Protein AF-A0A2A9KET1-F1 (afdb_monomer)

Secondary structure (DSSP, 8-state):
---GGGSSSSSS--S---S---------------------TTS-----S-HHHHHHHHHHHHHHHHHHHHHHHHHHHHHHHHHHHHHHHHHHHHHHHHHHHHHHHHHH--

Solvent-accessible surface area (backbone atoms only — not comparable to full-atom values): 7311 Å² total; per-residue (Å²): 145,83,77,83,80,74,80,75,82,88,80,85,87,86,88,80,93,79,86,84,86,79,85,86,88,79,89,82,80,87,90,72,100,64,86,76,77,73,81,58,91,90,56,76,80,74,74,59,87,47,68,68,56,44,50,51,50,52,54,50,50,53,51,50,51,50,52,50,54,52,51,51,53,54,51,50,55,52,48,53,54,50,51,54,52,50,54,54,49,50,54,49,50,52,52,47,52,53,48,54,51,50,54,54,52,56,68,71,73,111

Sequence (110 aa):
MKNISALIFAASALAAAGAAQAQTAADGSTNNGQVMMVPVPGTNPAVSSDPLVQKRQADSDANAEYKARKKSANTEMKVEKAEAKVDMKEQKAEAKAKRDKAMSNDAVSQ

Foldseek 3Di:
DDDPPPPPPPPDDDPDPPDDDDDDDDDDDDDDDDPPPDPDPPDPPPQDPDPVSNVVVVVVVVVVVVVVVVVVVVVVVVVVVVVVVVVVVVVVVVVVVVVVVVVVVVVVVD

Structure (mmCIF, N/CA/C/O backbone):
data_AF-A0A2A9KET1-F1
#
_entry.id   AF-A0A2A9KET1-F1
#
loop_
_atom_site.group_PDB
_atom_site.id
_atom_site.type_symbol
_atom_site.label_atom_id
_atom_site.label_alt_id
_atom_site.label_comp_id
_atom_site.label_asym_id
_atom_site.label_entity_id
_atom_site.label_seq_id
_atom_site.pdbx_PDB_ins_code
_atom_site.Cartn_x
_atom_site.Cartn_y
_atom_site.Cartn_z
_atom_site.occupancy
_atom_site.B_iso_or_equiv
_atom_site.auth_seq_id
_atom_site.auth_comp_id
_atom_site.auth_asym_id
_atom_site.auth_atom_id
_atom_site.pdbx_PDB_model_num
ATOM 1 N N . MET A 1 1 ? 17.178 -21.635 31.902 1.00 47.09 1 MET A N 1
ATOM 2 C CA . MET A 1 1 ? 17.826 -21.466 30.584 1.00 47.09 1 MET A CA 1
ATOM 3 C C . MET A 1 1 ? 17.118 -22.337 29.560 1.00 47.09 1 MET A C 1
ATOM 5 O O . MET A 1 1 ? 17.488 -23.477 29.333 1.00 47.09 1 MET A O 1
ATOM 9 N N . LYS A 1 2 ? 16.012 -21.820 29.042 1.00 51.84 2 LYS A N 1
ATOM 10 C CA . LYS A 1 2 ? 15.188 -22.369 27.963 1.00 51.84 2 LYS A CA 1
ATOM 11 C C . LYS A 1 2 ? 14.793 -21.074 27.253 1.00 51.84 2 LYS A C 1
ATOM 13 O O . LYS A 1 2 ? 14.290 -20.187 27.933 1.00 51.84 2 LYS A O 1
ATOM 18 N N . ASN A 1 3 ? 15.327 -20.738 26.083 1.00 54.62 3 ASN A N 1
ATOM 19 C CA . ASN A 1 3 ? 14.623 -20.885 24.808 1.00 54.62 3 ASN A CA 1
ATOM 20 C C . ASN A 1 3 ? 15.569 -20.404 23.677 1.00 54.62 3 ASN A C 1
ATOM 22 O O . ASN A 1 3 ? 15.295 -19.404 23.024 1.00 54.62 3 ASN A O 1
ATOM 26 N N . ILE A 1 4 ? 16.725 -21.050 23.473 1.00 57.94 4 ILE A N 1
ATOM 27 C CA . ILE A 1 4 ? 17.658 -20.690 22.374 1.00 57.94 4 ILE A CA 1
ATOM 28 C C . ILE A 1 4 ? 17.206 -21.311 21.031 1.00 57.94 4 ILE A C 1
ATOM 30 O O . ILE A 1 4 ? 17.670 -20.933 19.962 1.00 57.94 4 ILE A O 1
ATOM 34 N N . SER A 1 5 ? 16.219 -22.209 21.052 1.00 52.72 5 SER A N 1
ATOM 35 C CA . SER A 1 5 ? 15.746 -22.941 19.869 1.00 52.72 5 SER A CA 1
ATOM 36 C C . SER A 1 5 ? 14.759 -22.176 18.973 1.00 52.72 5 SER A C 1
ATOM 38 O O . SER A 1 5 ? 14.344 -22.717 17.954 1.00 52.72 5 SER A O 1
ATOM 40 N N . ALA A 1 6 ? 14.369 -20.943 19.312 1.00 48.59 6 ALA A N 1
ATOM 41 C CA . ALA A 1 6 ? 13.375 -20.190 18.534 1.00 48.59 6 ALA A CA 1
ATOM 42 C C . ALA A 1 6 ? 13.968 -19.366 17.370 1.00 48.59 6 ALA A C 1
ATOM 44 O O . ALA A 1 6 ? 13.213 -18.828 16.567 1.00 48.59 6 ALA A O 1
ATOM 45 N N . LEU A 1 7 ? 15.299 -19.272 17.244 1.00 50.25 7 LEU A N 1
ATOM 46 C CA . LEU A 1 7 ? 15.957 -18.379 16.272 1.00 50.25 7 LEU A CA 1
ATOM 47 C C . LEU A 1 7 ? 16.350 -19.053 14.937 1.00 50.25 7 LEU A C 1
ATOM 49 O O . LEU A 1 7 ? 16.956 -18.408 14.093 1.00 50.25 7 LEU A O 1
ATOM 53 N N . ILE A 1 8 ? 16.039 -20.338 14.715 1.00 55.91 8 ILE A N 1
ATOM 54 C CA . ILE A 1 8 ? 16.570 -21.093 13.553 1.00 55.91 8 ILE A CA 1
ATOM 55 C C . ILE A 1 8 ? 15.496 -21.465 12.506 1.00 55.91 8 ILE A C 1
ATOM 57 O O . ILE A 1 8 ? 15.833 -21.915 11.417 1.00 55.91 8 ILE A O 1
ATOM 61 N N . PHE A 1 9 ? 14.203 -21.207 12.740 1.00 48.50 9 PHE A N 1
ATOM 62 C CA . PHE A 1 9 ? 13.136 -21.677 11.830 1.00 48.50 9 PHE A CA 1
ATOM 63 C C . PHE A 1 9 ? 12.586 -20.635 10.827 1.00 48.50 9 PHE A C 1
ATOM 65 O O . PHE A 1 9 ? 11.616 -20.905 10.129 1.00 48.50 9 PHE A O 1
ATOM 72 N N . ALA A 1 10 ? 13.181 -19.445 10.707 1.00 49.94 10 ALA A N 1
ATOM 73 C CA . ALA A 1 10 ? 12.635 -18.358 9.876 1.00 49.94 10 ALA A CA 1
ATOM 74 C C . ALA A 1 10 ? 13.383 -18.125 8.543 1.00 49.94 10 ALA A C 1
ATOM 76 O O . ALA A 1 10 ? 13.401 -17.002 8.047 1.00 49.94 10 ALA A O 1
ATOM 77 N N . ALA A 1 11 ? 14.026 -19.148 7.964 1.00 53.50 11 ALA A N 1
ATOM 78 C CA . ALA A 1 11 ? 14.942 -18.964 6.825 1.00 5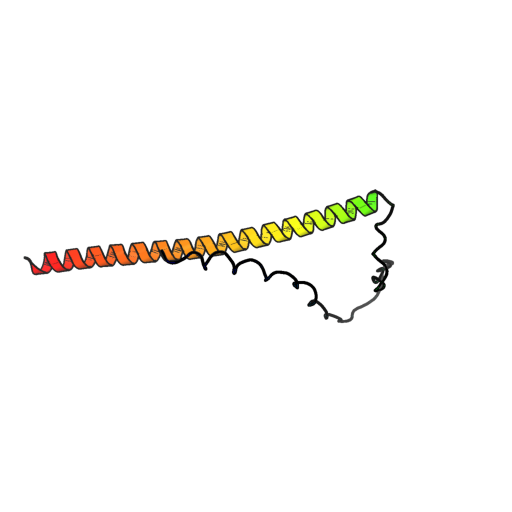3.50 11 ALA A CA 1
ATOM 79 C C . ALA A 1 11 ? 14.625 -19.769 5.547 1.00 53.50 11 ALA A C 1
ATOM 81 O O . ALA A 1 11 ? 15.476 -19.849 4.666 1.00 53.50 11 ALA A O 1
ATOM 82 N N . SER A 1 12 ? 13.436 -20.358 5.383 1.00 55.06 12 SER A N 1
ATOM 83 C CA . SER A 1 12 ? 13.192 -21.220 4.210 1.00 55.06 12 SER A CA 1
ATOM 84 C C . SER A 1 12 ? 11.745 -21.244 3.709 1.00 55.06 12 SER A C 1
ATOM 86 O O . SER A 1 12 ? 11.128 -22.305 3.684 1.00 55.06 12 SER A O 1
ATOM 88 N N . ALA A 1 13 ? 11.191 -20.100 3.292 1.00 52.38 13 ALA A N 1
ATOM 89 C CA . ALA A 1 13 ? 9.926 -20.086 2.542 1.00 52.38 13 ALA A CA 1
ATOM 90 C C . ALA A 1 13 ? 9.675 -18.777 1.764 1.00 52.38 13 ALA A C 1
ATOM 92 O O . ALA A 1 13 ? 8.751 -18.045 2.100 1.00 52.38 13 ALA A O 1
ATOM 93 N N . LEU A 1 14 ? 10.450 -18.467 0.713 1.00 48.06 14 LEU A N 1
ATOM 94 C CA . LEU A 1 14 ? 9.938 -17.577 -0.353 1.00 48.06 14 LEU A CA 1
ATOM 95 C C . LEU A 1 14 ? 10.627 -17.741 -1.719 1.00 48.06 14 LEU A C 1
ATOM 97 O O . LEU A 1 14 ? 10.827 -16.777 -2.451 1.00 48.06 14 LEU A O 1
ATOM 101 N N . ALA A 1 15 ? 10.974 -18.972 -2.091 1.00 49.28 15 ALA A N 1
ATOM 102 C CA . ALA A 1 15 ? 11.438 -19.293 -3.438 1.00 49.28 15 ALA A CA 1
ATOM 103 C C . ALA A 1 15 ? 10.410 -20.205 -4.119 1.00 49.28 15 ALA A C 1
ATOM 105 O O . ALA A 1 15 ? 10.525 -21.418 -4.008 1.00 49.28 15 ALA A O 1
ATOM 106 N N . ALA A 1 16 ? 9.376 -19.606 -4.729 1.00 48.44 16 ALA A N 1
ATOM 107 C CA . ALA A 1 16 ? 8.560 -20.144 -5.840 1.00 48.44 16 ALA A CA 1
ATOM 108 C C . ALA A 1 16 ? 7.217 -19.390 -5.975 1.00 48.44 16 ALA A C 1
ATOM 110 O O . ALA A 1 16 ? 6.147 -19.988 -5.981 1.00 48.44 16 ALA A O 1
ATOM 111 N N . ALA A 1 17 ? 7.244 -18.062 -6.102 1.00 44.25 17 ALA A N 1
ATOM 112 C CA . ALA A 1 17 ? 6.097 -17.305 -6.614 1.00 44.25 17 ALA A CA 1
ATOM 113 C C . ALA A 1 17 ? 6.359 -16.972 -8.088 1.00 44.25 17 ALA A C 1
ATOM 115 O O . ALA A 1 17 ? 6.611 -15.830 -8.453 1.00 44.25 17 ALA A O 1
ATOM 116 N N . GLY A 1 18 ? 6.407 -18.002 -8.931 1.00 50.16 18 GLY A N 1
ATOM 117 C CA . GLY A 1 18 ? 6.788 -17.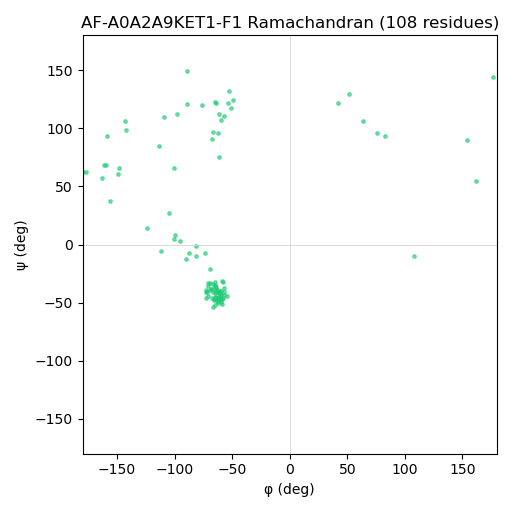843 -10.330 1.00 50.16 18 GLY A CA 1
ATOM 118 C C . GLY A 1 18 ? 6.386 -19.031 -11.185 1.00 50.16 18 GLY A C 1
ATOM 119 O O . GLY A 1 18 ? 7.261 -19.653 -11.761 1.00 50.16 18 GLY A O 1
ATOM 120 N N . ALA A 1 19 ? 5.095 -19.375 -11.223 1.00 48.69 19 ALA A N 1
ATOM 121 C CA . ALA A 1 19 ? 4.499 -20.220 -12.270 1.00 48.69 19 ALA A CA 1
ATOM 122 C C . ALA A 1 19 ? 2.978 -20.370 -12.072 1.00 48.69 19 ALA A C 1
ATOM 124 O O . ALA A 1 19 ? 2.492 -21.467 -11.827 1.00 48.69 19 ALA A O 1
ATOM 125 N N . ALA A 1 20 ? 2.199 -19.287 -12.139 1.00 48.31 20 ALA A N 1
ATOM 126 C CA . ALA A 1 20 ? 0.739 -19.412 -12.228 1.00 48.31 20 ALA A CA 1
ATOM 127 C C . ALA A 1 20 ? 0.088 -18.141 -12.787 1.00 48.31 20 ALA A C 1
ATOM 129 O O . ALA A 1 20 ? -0.625 -17.440 -12.079 1.00 48.31 20 ALA A O 1
ATOM 130 N N . GLN A 1 21 ? 0.316 -17.839 -14.066 1.00 41.22 21 GLN A N 1
ATOM 131 C CA . GLN A 1 21 ? -0.685 -17.092 -14.831 1.00 41.22 21 GLN A CA 1
ATOM 132 C C . GLN A 1 21 ? -0.647 -17.516 -16.300 1.00 41.22 21 GLN A C 1
ATOM 134 O O . GLN A 1 21 ? -0.258 -16.771 -17.193 1.00 41.22 21 GLN A O 1
ATOM 139 N N . ALA A 1 22 ? -1.022 -18.774 -16.526 1.00 44.47 22 ALA A N 1
ATOM 140 C CA . ALA A 1 22 ? -1.531 -19.219 -17.811 1.00 44.47 22 ALA A CA 1
ATOM 141 C C . ALA A 1 22 ? -3.056 -19.023 -17.827 1.00 44.47 22 ALA A C 1
ATOM 143 O O . ALA A 1 22 ? -3.711 -19.166 -16.799 1.00 44.47 22 ALA A O 1
ATOM 144 N N . GLN A 1 23 ? -3.577 -18.761 -19.026 1.00 46.75 23 GLN A N 1
ATOM 145 C CA . GLN A 1 23 ? -4.991 -18.720 -19.419 1.00 46.75 23 GLN A CA 1
ATOM 146 C C . GLN A 1 23 ? -5.757 -17.424 -19.127 1.00 46.75 23 GLN A C 1
ATOM 148 O O . GLN A 1 23 ? -6.448 -17.273 -18.130 1.00 46.75 23 GLN A O 1
ATOM 153 N N . THR A 1 24 ? -5.772 -16.551 -20.132 1.00 35.28 24 THR A N 1
ATOM 154 C CA . THR A 1 24 ? -7.032 -16.210 -20.814 1.00 35.28 24 THR A CA 1
ATOM 155 C C . THR A 1 24 ? -6.737 -16.050 -22.305 1.00 35.28 24 THR A C 1
ATOM 157 O O . THR A 1 24 ? -6.223 -15.033 -22.755 1.00 35.28 24 THR A O 1
ATOM 160 N N . ALA A 1 25 ? -7.013 -17.106 -23.070 1.00 43.91 25 ALA A N 1
ATOM 161 C CA . ALA A 1 25 ? -7.285 -16.988 -24.494 1.00 43.91 25 ALA A CA 1
ATOM 162 C C . ALA A 1 25 ? -8.794 -16.770 -24.633 1.00 43.91 25 ALA A C 1
ATOM 164 O O . ALA A 1 25 ? -9.568 -17.606 -24.171 1.00 43.91 25 ALA A O 1
ATOM 165 N N . ALA A 1 26 ? -9.192 -15.653 -25.233 1.00 34.28 26 ALA A N 1
ATOM 166 C CA . ALA A 1 26 ? -10.517 -15.457 -25.808 1.00 34.28 26 ALA A CA 1
ATOM 167 C C . ALA A 1 26 ? -10.429 -14.323 -26.841 1.00 34.28 26 ALA A C 1
ATOM 169 O O . ALA A 1 26 ? -10.430 -13.147 -26.497 1.00 34.28 26 ALA A O 1
ATOM 170 N N . ASP A 1 27 ? -10.204 -14.752 -28.080 1.00 37.56 27 ASP A N 1
ATOM 171 C CA . ASP A 1 27 ? -10.949 -14.383 -29.287 1.00 37.56 27 ASP A CA 1
ATOM 172 C C . ASP A 1 27 ? -11.364 -12.914 -29.497 1.00 37.56 27 ASP A C 1
ATOM 174 O O . ASP A 1 27 ? -12.147 -12.347 -28.736 1.00 37.56 27 ASP A O 1
ATOM 178 N N . GLY A 1 28 ? -10.919 -12.328 -30.615 1.00 35.19 28 GLY A N 1
ATOM 179 C CA . GLY A 1 28 ? -11.496 -11.078 -31.105 1.00 35.19 28 GLY A CA 1
ATOM 180 C C . GLY A 1 28 ? -10.580 -10.202 -31.955 1.00 35.19 28 GLY A C 1
ATOM 181 O O . GLY A 1 28 ? -9.971 -9.270 -31.453 1.00 35.19 28 GLY A O 1
ATOM 182 N N . SER A 1 29 ? -10.623 -10.434 -33.267 1.00 32.38 29 SER A N 1
ATOM 183 C CA . SER A 1 29 ? -10.655 -9.385 -34.298 1.00 32.38 29 SER A CA 1
ATOM 184 C C . SER A 1 29 ? -9.462 -8.414 -34.450 1.00 32.38 29 SER A C 1
ATOM 186 O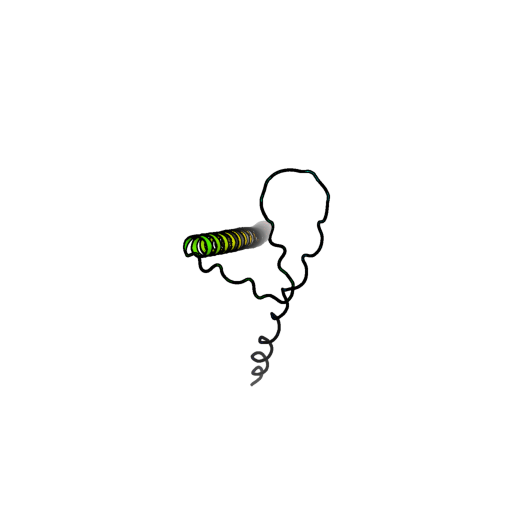 O . SER A 1 29 ? -9.348 -7.412 -33.760 1.00 32.38 29 SER A O 1
ATOM 188 N N . THR A 1 30 ? -8.708 -8.653 -35.528 1.00 38.78 30 THR A N 1
ATOM 189 C CA . THR A 1 30 ? -8.374 -7.706 -36.620 1.00 38.78 30 THR A CA 1
ATOM 190 C C . THR A 1 30 ? -7.790 -6.310 -36.307 1.00 38.78 30 THR A C 1
ATOM 192 O O . THR A 1 30 ? -8.420 -5.472 -35.676 1.00 38.78 30 THR A O 1
ATOM 195 N N . ASN A 1 31 ? -6.677 -6.013 -36.998 1.00 43.59 31 ASN A N 1
ATOM 196 C CA . ASN A 1 31 ? -6.105 -4.691 -37.321 1.00 43.59 31 ASN A CA 1
ATOM 197 C C . ASN A 1 31 ? -5.367 -3.907 -36.223 1.00 43.59 31 ASN A C 1
ATOM 199 O O . ASN A 1 31 ? -5.931 -3.067 -35.532 1.00 43.59 31 ASN A O 1
ATOM 203 N N . ASN A 1 32 ? -4.042 -4.047 -36.205 1.00 37.97 32 ASN A N 1
ATOM 204 C CA . ASN A 1 32 ? -3.094 -2.984 -36.580 1.00 37.97 32 ASN A CA 1
ATOM 205 C C . ASN A 1 32 ? -1.674 -3.507 -36.355 1.00 37.97 32 ASN A C 1
ATOM 207 O O . ASN A 1 32 ? -1.447 -4.269 -35.422 1.00 37.97 32 ASN A O 1
ATOM 211 N N . GLY A 1 33 ? -0.733 -3.118 -37.218 1.00 45.62 33 GLY A N 1
ATOM 212 C CA . GLY A 1 33 ? 0.637 -3.635 -37.270 1.00 45.62 33 GLY A CA 1
ATOM 213 C C . GLY A 1 33 ? 1.468 -3.396 -36.007 1.00 45.62 33 GLY A C 1
ATOM 214 O O . GLY A 1 33 ? 2.375 -2.571 -35.995 1.00 45.62 33 GLY A O 1
ATOM 215 N N . GLN A 1 34 ? 1.201 -4.165 -34.960 1.00 37.94 34 GLN A N 1
ATOM 216 C CA . GLN A 1 34 ? 2.102 -4.393 -33.848 1.00 37.94 34 GLN A CA 1
ATOM 217 C C . GLN A 1 34 ? 2.580 -5.826 -33.976 1.00 37.94 34 GLN A C 1
ATOM 219 O O . GLN A 1 34 ? 1.815 -6.773 -33.796 1.00 37.94 34 GLN A O 1
ATOM 224 N N . VAL A 1 35 ? 3.854 -5.986 -34.322 1.00 42.34 35 VAL A N 1
ATOM 225 C CA . VAL A 1 35 ? 4.518 -7.276 -34.188 1.00 42.34 35 VAL A CA 1
ATOM 226 C C . VAL A 1 35 ? 4.611 -7.547 -32.687 1.00 42.34 35 VAL A C 1
ATOM 228 O O . VAL A 1 35 ? 5.538 -7.101 -32.016 1.00 42.34 35 VAL A O 1
ATOM 231 N N . MET A 1 36 ? 3.591 -8.210 -32.143 1.00 40.66 36 MET A N 1
ATOM 232 C CA . MET A 1 36 ? 3.657 -8.862 -30.841 1.00 40.66 36 MET A CA 1
ATOM 233 C C . MET A 1 36 ? 4.737 -9.933 -30.960 1.00 40.66 36 MET A C 1
ATOM 235 O O . MET A 1 36 ? 4.496 -11.023 -31.476 1.00 40.66 36 MET A O 1
ATOM 239 N N . MET A 1 37 ? 5.954 -9.589 -30.542 1.00 48.19 37 MET A N 1
ATOM 240 C CA . MET A 1 37 ? 7.029 -10.556 -30.386 1.00 48.19 37 MET A CA 1
ATOM 241 C C . MET A 1 37 ? 6.631 -11.485 -29.241 1.00 48.19 37 MET A C 1
ATOM 243 O O . MET A 1 37 ? 6.785 -11.155 -28.067 1.00 48.19 37 MET A O 1
ATOM 247 N N . VAL A 1 38 ? 6.061 -12.634 -29.601 1.00 47.66 38 VAL A N 1
ATOM 248 C CA . VAL A 1 38 ? 5.924 -13.790 -28.715 1.00 47.66 38 VAL A CA 1
ATOM 249 C C . VAL A 1 38 ? 7.3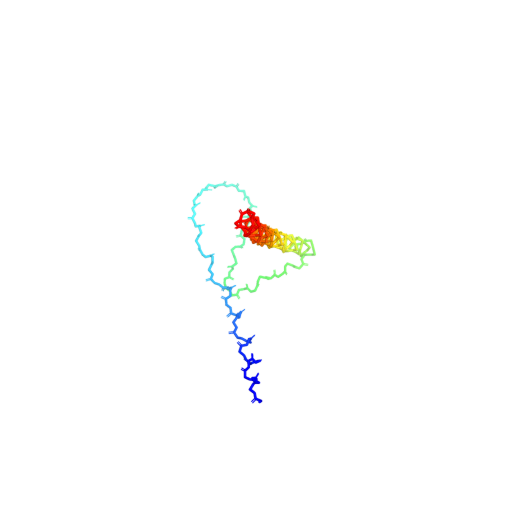23 -14.108 -28.177 1.00 47.66 38 VAL A C 1
ATOM 251 O O . VAL A 1 38 ? 8.226 -14.339 -28.985 1.00 47.66 38 VAL A O 1
ATOM 254 N N . PRO A 1 39 ? 7.548 -14.117 -26.850 1.00 52.47 39 PRO A N 1
ATOM 255 C CA . PRO A 1 39 ? 8.818 -14.559 -26.300 1.00 52.47 39 PRO A CA 1
ATOM 256 C C . PRO A 1 39 ? 9.026 -16.022 -26.695 1.00 52.47 39 PRO A C 1
ATOM 258 O O . PRO A 1 39 ? 8.283 -16.902 -26.260 1.00 52.47 39 PRO A O 1
ATOM 261 N N . VAL A 1 40 ? 10.012 -16.284 -27.552 1.00 46.38 40 VAL A N 1
ATOM 262 C CA . VAL A 1 40 ? 10.460 -17.646 -27.842 1.00 46.38 40 VAL A CA 1
ATOM 263 C C . VAL A 1 40 ? 11.049 -18.215 -26.543 1.00 46.38 40 VAL A C 1
ATOM 265 O O . VAL A 1 40 ? 11.971 -17.616 -25.978 1.00 46.38 40 VAL A O 1
ATOM 268 N N . PRO A 1 41 ? 10.535 -19.345 -26.025 1.00 43.44 41 PRO A N 1
ATOM 269 C CA . PRO A 1 41 ? 11.105 -19.958 -24.837 1.00 43.44 41 PRO A CA 1
ATOM 270 C C . PRO A 1 41 ? 12.535 -20.410 -25.150 1.00 43.44 41 PRO A C 1
ATOM 272 O O . PRO A 1 41 ? 12.757 -21.183 -26.078 1.00 43.44 41 PRO A O 1
ATOM 275 N N . GLY A 1 42 ? 13.506 -19.905 -24.387 1.00 54.62 42 GLY A N 1
ATOM 276 C CA . GLY A 1 42 ? 14.931 -20.227 -24.546 1.00 54.62 42 GLY A CA 1
ATOM 277 C C . GLY A 1 42 ? 15.788 -19.107 -25.138 1.00 54.62 42 GLY A C 1
ATOM 278 O O . GLY A 1 42 ? 17.011 -19.181 -25.057 1.00 54.62 42 GLY A O 1
ATOM 279 N N . THR A 1 43 ? 15.188 -18.032 -25.652 1.00 50.78 43 THR A N 1
ATOM 280 C CA . THR A 1 43 ? 15.922 -16.798 -25.951 1.00 50.78 43 THR A CA 1
ATOM 281 C C . THR A 1 43 ? 15.719 -15.831 -24.797 1.00 50.78 43 THR A C 1
ATOM 283 O O . THR A 1 43 ? 14.602 -15.362 -24.578 1.00 50.78 43 THR A O 1
ATOM 286 N N . ASN A 1 44 ? 16.783 -15.539 -24.046 1.00 55.47 44 ASN A N 1
ATOM 287 C CA . ASN A 1 44 ? 16.794 -14.401 -23.129 1.00 55.47 44 ASN A CA 1
ATOM 288 C C . ASN A 1 44 ? 16.303 -13.185 -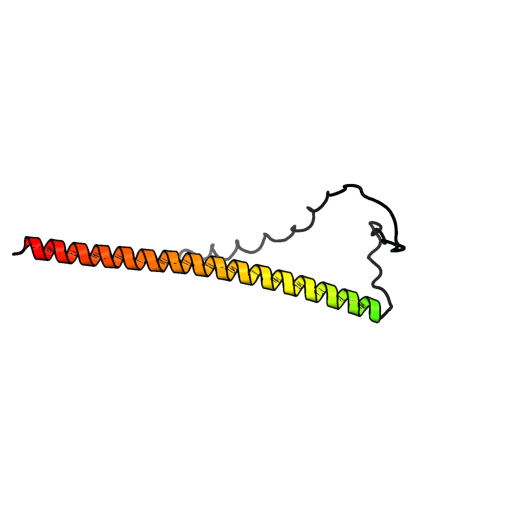23.938 1.00 55.47 44 ASN A C 1
ATOM 290 O O . ASN A 1 44 ? 16.867 -12.976 -25.018 1.00 55.47 44 ASN A O 1
ATOM 294 N N . PRO A 1 45 ? 15.243 -12.453 -23.530 1.00 58.75 45 PRO A N 1
ATOM 295 C CA . PRO A 1 45 ? 14.747 -11.340 -24.325 1.00 58.75 45 PRO A CA 1
ATOM 296 C C . PRO A 1 45 ? 15.922 -10.392 -24.510 1.00 58.75 45 PRO A C 1
ATOM 298 O O . PRO A 1 45 ? 16.441 -9.849 -23.535 1.00 58.75 45 PRO A O 1
ATOM 301 N N . ALA A 1 46 ? 16.420 -10.298 -25.743 1.00 63.84 46 ALA A N 1
ATOM 302 C CA . ALA A 1 46 ? 17.555 -9.453 -26.044 1.00 63.84 46 ALA A CA 1
ATOM 303 C C . ALA A 1 46 ? 17.129 -8.040 -25.659 1.00 63.84 46 ALA A C 1
ATOM 305 O O . ALA A 1 46 ? 16.249 -7.459 -26.296 1.00 63.84 46 ALA A O 1
ATOM 306 N N . VAL A 1 47 ? 17.682 -7.531 -24.556 1.00 65.94 47 VAL A N 1
ATOM 307 C CA . VAL A 1 47 ? 17.498 -6.143 -24.150 1.00 65.94 47 VAL A CA 1
ATOM 308 C C . VAL A 1 47 ? 17.836 -5.300 -25.368 1.00 65.94 47 VAL A C 1
ATOM 310 O O . VAL A 1 47 ? 18.940 -5.400 -25.904 1.00 65.94 47 VAL A O 1
ATOM 313 N N . SER A 1 48 ? 16.843 -4.560 -25.868 1.00 75.94 48 SER A N 1
ATOM 314 C CA . SER A 1 48 ? 17.026 -3.751 -27.069 1.00 75.94 48 SER A CA 1
ATOM 315 C C . SER A 1 48 ? 18.254 -2.870 -26.874 1.00 75.94 48 SER A C 1
ATOM 317 O O . SER A 1 48 ? 18.401 -2.246 -25.826 1.00 75.94 48 SER A O 1
ATOM 319 N N . SER A 1 49 ? 19.151 -2.828 -27.855 1.00 83.12 49 SER A N 1
ATOM 320 C CA . SER A 1 49 ? 20.326 -1.954 -27.818 1.00 83.12 49 SER A CA 1
ATOM 321 C C . SER A 1 49 ? 19.969 -0.482 -28.051 1.00 83.12 49 SER A C 1
ATOM 323 O O . SER A 1 49 ? 20.834 0.379 -27.921 1.00 83.12 49 SER A O 1
ATOM 325 N N . ASP A 1 50 ? 18.712 -0.187 -28.405 1.00 89.75 50 ASP A N 1
ATOM 326 C CA . ASP A 1 50 ? 18.217 1.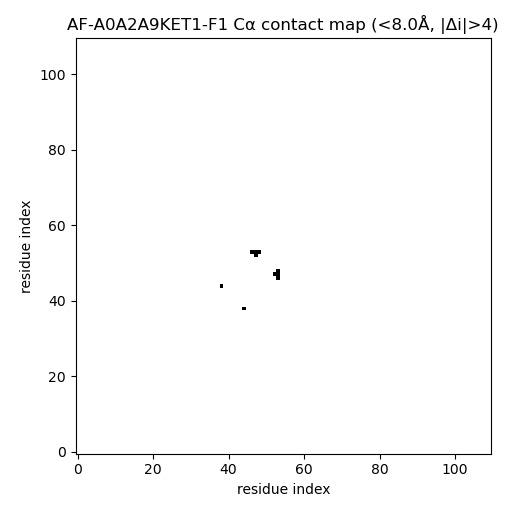179 -28.554 1.00 89.75 50 ASP A CA 1
ATOM 327 C C . ASP A 1 50 ? 17.970 1.819 -27.170 1.00 89.75 50 ASP A C 1
ATOM 329 O O . ASP A 1 50 ? 17.121 1.327 -26.410 1.00 89.75 50 ASP A O 1
ATOM 333 N N . PRO A 1 51 ? 18.641 2.941 -26.840 1.00 92.69 51 PRO A N 1
ATOM 334 C CA . PRO A 1 51 ? 18.464 3.626 -25.562 1.00 92.69 51 PRO A CA 1
ATOM 335 C C . PRO A 1 51 ? 17.018 4.082 -25.301 1.00 92.69 51 PRO A C 1
ATOM 337 O O . PRO A 1 51 ? 16.583 4.100 -24.148 1.00 92.69 51 PRO A O 1
ATOM 340 N N . LEU A 1 52 ? 16.237 4.426 -26.334 1.00 94.56 52 LEU A N 1
ATOM 341 C CA . LEU A 1 52 ? 14.841 4.842 -26.152 1.00 94.56 52 LEU A CA 1
ATOM 342 C C . LEU A 1 52 ? 13.940 3.672 -25.755 1.00 94.56 52 LEU A C 1
ATOM 344 O O . LEU A 1 52 ? 13.012 3.844 -24.959 1.00 94.56 52 LEU A O 1
ATOM 348 N N . VAL A 1 53 ? 14.215 2.479 -26.283 1.00 93.31 53 VAL A N 1
ATOM 349 C CA . VAL A 1 53 ? 13.470 1.263 -25.939 1.00 93.31 53 VAL A CA 1
ATOM 350 C C . VAL A 1 53 ? 13.829 0.806 -24.526 1.00 93.31 53 VAL A C 1
ATOM 352 O O . VAL A 1 53 ? 12.926 0.485 -23.754 1.00 93.31 53 VAL A O 1
ATOM 355 N N . GLN A 1 54 ? 15.108 0.877 -24.142 1.00 92.75 54 GLN A N 1
ATOM 356 C CA . GLN A 1 54 ? 15.545 0.616 -22.765 1.00 92.75 54 GLN A CA 1
ATOM 357 C C . GLN A 1 54 ? 14.874 1.566 -21.769 1.00 92.75 54 GLN A C 1
ATOM 359 O O . GLN A 1 54 ? 14.319 1.113 -20.768 1.00 92.75 54 GLN A O 1
ATOM 364 N N . LYS A 1 55 ? 14.855 2.874 -22.067 1.00 94.62 55 LYS A N 1
ATOM 365 C CA . LYS A 1 55 ? 14.191 3.869 -21.216 1.00 94.62 55 LYS A CA 1
ATOM 366 C C . LYS A 1 55 ? 12.699 3.581 -21.073 1.00 94.62 55 LYS A C 1
ATOM 368 O O . LYS A 1 55 ? 12.174 3.646 -19.969 1.00 94.62 55 LYS A O 1
ATOM 373 N N . ARG A 1 56 ? 12.007 3.238 -22.164 1.00 95.75 56 ARG A N 1
ATOM 374 C CA . ARG A 1 56 ? 10.572 2.918 -22.116 1.00 95.75 56 ARG A CA 1
ATOM 375 C C . ARG A 1 56 ? 10.288 1.689 -21.255 1.00 95.75 56 ARG A C 1
ATOM 377 O O . ARG A 1 56 ? 9.313 1.701 -20.508 1.00 95.75 56 ARG A O 1
ATOM 384 N N . GLN A 1 57 ? 11.122 0.656 -21.359 1.00 92.94 57 GLN A N 1
ATOM 385 C CA . GLN A 1 57 ? 10.978 -0.540 -20.536 1.00 92.94 57 GLN A CA 1
ATOM 386 C C . GLN A 1 57 ? 11.218 -0.214 -19.058 1.00 92.94 57 GLN A C 1
ATOM 388 O O . GLN A 1 57 ? 10.360 -0.507 -18.233 1.00 92.94 57 GLN A O 1
ATOM 393 N N . ALA A 1 58 ? 12.299 0.505 -18.741 1.00 93.69 58 ALA A N 1
ATOM 394 C CA . ALA A 1 58 ? 12.596 0.940 -17.377 1.00 93.69 58 ALA A CA 1
ATOM 395 C C . ALA A 1 58 ? 11.483 1.826 -16.784 1.00 93.69 58 ALA A C 1
ATOM 397 O O . ALA A 1 58 ? 11.070 1.621 -15.645 1.00 93.69 58 ALA A O 1
ATOM 398 N N . ASP A 1 59 ? 10.948 2.772 -17.563 1.00 95.06 59 ASP A N 1
ATOM 399 C CA . ASP A 1 59 ? 9.826 3.622 -17.149 1.00 95.06 59 ASP A CA 1
ATOM 400 C C . ASP A 1 59 ? 8.549 2.790 -16.918 1.00 95.06 59 ASP A C 1
ATOM 402 O O . ASP A 1 59 ? 7.775 3.065 -15.998 1.00 95.06 59 ASP A O 1
ATOM 406 N N . SER A 1 60 ? 8.303 1.769 -17.746 1.00 94.69 60 SER A N 1
ATOM 407 C CA . SER A 1 60 ? 7.169 0.853 -17.586 1.00 94.69 60 SER A CA 1
ATOM 408 C C . SER A 1 60 ? 7.298 0.021 -16.309 1.00 94.69 60 SER A C 1
ATOM 410 O O . SER A 1 60 ? 6.349 -0.044 -15.524 1.00 94.69 60 SER A O 1
ATOM 412 N N . ASP A 1 61 ? 8.474 -0.555 -16.072 1.00 94.06 61 ASP A N 1
ATOM 413 C CA . ASP A 1 61 ? 8.756 -1.392 -14.907 1.00 94.06 61 ASP A CA 1
ATOM 414 C C . ASP A 1 61 ? 8.676 -0.566 -13.616 1.00 94.06 61 ASP A C 1
ATOM 416 O O . ASP A 1 61 ? 7.960 -0.936 -12.684 1.00 94.06 61 ASP A O 1
ATOM 420 N N . ALA A 1 62 ? 9.269 0.633 -13.600 1.00 96.31 62 ALA A N 1
ATOM 421 C CA . ALA A 1 62 ? 9.173 1.559 -12.473 1.00 96.31 62 ALA A CA 1
ATOM 422 C C . ALA A 1 62 ? 7.719 1.965 -12.172 1.00 96.31 62 ALA A C 1
ATOM 424 O O . ALA A 1 62 ? 7.307 2.036 -11.010 1.00 96.31 62 ALA A O 1
ATOM 425 N N . ASN A 1 63 ? 6.903 2.200 -13.205 1.00 95.31 63 ASN A N 1
ATOM 426 C CA . ASN A 1 63 ? 5.483 2.504 -13.029 1.00 95.31 63 ASN A CA 1
ATOM 427 C C . ASN A 1 63 ? 4.686 1.304 -12.501 1.00 95.31 63 ASN A C 1
ATOM 429 O O . ASN A 1 63 ? 3.776 1.485 -11.683 1.00 95.31 63 ASN A O 1
ATOM 433 N N . ALA A 1 64 ? 4.996 0.092 -12.961 1.00 97.12 64 ALA A N 1
ATOM 434 C CA . ALA A 1 64 ? 4.375 -1.132 -12.470 1.00 97.12 64 ALA A CA 1
ATOM 435 C C . ALA A 1 64 ? 4.718 -1.362 -10.991 1.00 97.12 64 ALA A C 1
ATOM 437 O O . ALA A 1 64 ? 3.812 -1.565 -10.177 1.00 97.12 64 ALA A O 1
ATOM 438 N N . GLU A 1 65 ? 5.992 -1.219 -10.621 1.00 94.88 65 GLU A N 1
ATOM 439 C CA . GLU A 1 65 ? 6.447 -1.287 -9.234 1.00 94.88 65 GLU A CA 1
ATOM 440 C C . GLU A 1 65 ? 5.783 -0.225 -8.358 1.00 94.88 65 GLU A C 1
ATOM 442 O O . GLU A 1 65 ? 5.269 -0.541 -7.284 1.00 94.88 65 GLU A O 1
ATOM 447 N N . TYR A 1 66 ? 5.732 1.029 -8.816 1.00 96.75 66 TYR A N 1
ATOM 448 C CA . TYR A 1 66 ? 5.073 2.105 -8.081 1.00 96.75 66 TYR A CA 1
ATOM 449 C C . TYR A 1 66 ? 3.599 1.781 -7.819 1.00 96.75 66 TYR A C 1
ATOM 451 O O . TYR A 1 66 ? 3.117 1.922 -6.693 1.00 96.75 66 TYR A O 1
ATOM 459 N N . LYS A 1 67 ? 2.869 1.308 -8.837 1.00 97.12 67 LYS A N 1
ATOM 460 C CA . LYS A 1 67 ? 1.459 0.921 -8.689 1.00 97.12 67 LYS A CA 1
ATOM 461 C C . LYS A 1 67 ? 1.290 -0.263 -7.739 1.00 97.12 67 LYS A C 1
ATOM 463 O O . LYS A 1 67 ? 0.353 -0.245 -6.941 1.00 97.12 67 LYS A O 1
ATOM 468 N N . ALA A 1 68 ? 2.181 -1.251 -7.791 1.00 96.88 68 ALA A N 1
ATOM 469 C CA . ALA A 1 68 ? 2.165 -2.392 -6.882 1.00 96.88 68 ALA A CA 1
ATOM 470 C C . ALA A 1 68 ? 2.379 -1.949 -5.426 1.00 96.88 68 ALA A C 1
ATOM 472 O O . ALA A 1 68 ? 1.535 -2.241 -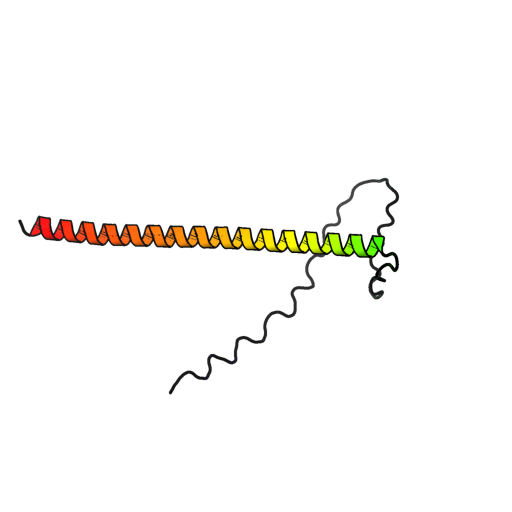4.579 1.00 96.88 68 ALA A O 1
ATOM 473 N N . ARG A 1 69 ? 3.419 -1.147 -5.159 1.00 95.00 69 ARG A N 1
ATOM 474 C CA . ARG A 1 69 ? 3.712 -0.587 -3.824 1.00 95.00 69 ARG A CA 1
ATOM 475 C C . ARG A 1 69 ? 2.583 0.308 -3.317 1.00 95.00 69 ARG A C 1
ATOM 477 O O . ARG A 1 69 ? 2.179 0.230 -2.163 1.00 95.00 69 ARG A O 1
ATOM 484 N N . LYS A 1 70 ? 2.012 1.145 -4.187 1.00 97.81 70 LYS A N 1
ATOM 485 C CA . LYS A 1 70 ? 0.861 1.988 -3.837 1.00 97.81 70 LYS A CA 1
ATOM 486 C C . LYS A 1 70 ? -0.364 1.147 -3.482 1.00 97.81 70 LYS A C 1
ATOM 488 O O . LYS A 1 70 ? -1.120 1.510 -2.582 1.00 97.81 70 LYS A O 1
ATOM 493 N N . LYS A 1 71 ? -0.597 0.043 -4.198 1.00 97.44 71 LYS A N 1
ATOM 494 C CA . LYS A 1 71 ? -1.707 -0.868 -3.910 1.00 97.44 71 LYS A CA 1
ATOM 495 C C . LYS A 1 71 ? -1.492 -1.581 -2.574 1.00 97.44 71 LYS A C 1
ATOM 497 O O . LYS A 1 71 ? -2.433 -1.579 -1.787 1.00 97.44 71 LYS A O 1
ATOM 502 N N . SER A 1 72 ? -0.293 -2.110 -2.309 1.00 94.19 72 SER A N 1
ATOM 503 C CA . SER A 1 72 ? 0.022 -2.790 -1.044 1.00 94.19 72 SER A CA 1
ATOM 504 C C . SER A 1 72 ? -0.089 -1.845 0.155 1.00 94.19 72 SER A C 1
ATOM 506 O O . SER A 1 72 ? -0.823 -2.137 1.095 1.00 94.19 72 SER A O 1
ATOM 508 N N . ALA A 1 73 ? 0.491 -0.645 0.068 1.00 95.94 73 ALA A N 1
ATOM 509 C CA . ALA A 1 73 ? 0.402 0.354 1.133 1.00 95.94 73 ALA A CA 1
ATOM 510 C C . ALA A 1 73 ? -1.051 0.774 1.417 1.00 95.94 73 ALA A C 1
ATOM 512 O O . ALA A 1 73 ? -1.46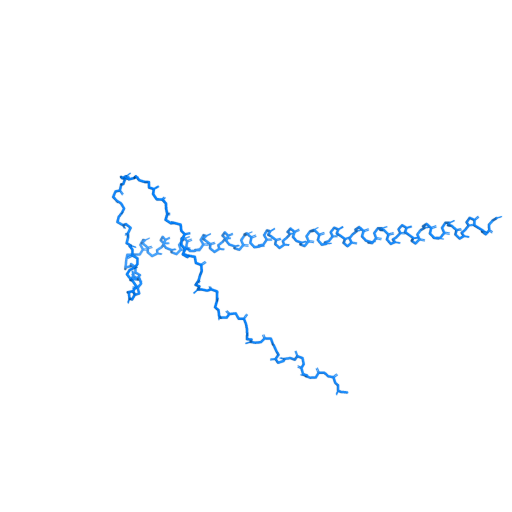7 0.903 2.566 1.00 95.94 73 ALA A O 1
ATOM 513 N N . ASN A 1 74 ? -1.874 0.938 0.374 1.00 96.31 74 ASN A N 1
ATOM 514 C CA . ASN A 1 74 ? -3.296 1.238 0.555 1.00 96.31 74 ASN A CA 1
ATOM 515 C C . ASN A 1 74 ? -4.071 0.085 1.199 1.00 96.31 74 ASN A C 1
ATOM 517 O O . ASN A 1 74 ? -5.046 0.337 1.908 1.00 96.31 74 ASN A O 1
ATOM 521 N N . THR A 1 75 ? -3.708 -1.167 0.911 1.00 96.44 75 THR A N 1
ATOM 522 C CA . THR A 1 75 ? -4.334 -2.322 1.562 1.00 96.44 75 THR A CA 1
ATOM 523 C C . THR A 1 75 ? -3.909 -2.431 3.019 1.00 96.44 75 THR A C 1
ATOM 525 O O . THR A 1 75 ? -4.782 -2.573 3.868 1.00 96.44 75 THR A O 1
ATOM 528 N N . GLU A 1 76 ? -2.623 -2.256 3.318 1.00 94.31 76 GLU A N 1
ATOM 529 C CA . GLU A 1 76 ? -2.078 -2.264 4.681 1.00 94.31 76 GLU A CA 1
ATOM 530 C C . GLU A 1 76 ? -2.724 -1.169 5.536 1.00 94.31 76 GLU A C 1
ATOM 532 O O . GLU A 1 76 ? -3.315 -1.468 6.568 1.00 94.31 76 GLU A O 1
ATOM 537 N N . MET A 1 77 ? -2.773 0.071 5.038 1.00 95.50 77 MET A N 1
ATOM 538 C CA . MET A 1 77 ? -3.432 1.187 5.730 1.00 95.50 77 MET A CA 1
ATOM 539 C C . MET A 1 77 ? -4.913 0.901 6.030 1.00 95.50 77 MET A C 1
ATOM 541 O O . MET A 1 77 ? -5.449 1.321 7.057 1.00 95.50 77 MET A O 1
ATOM 545 N N . LYS A 1 78 ? -5.627 0.224 5.121 1.00 97.19 78 LYS A N 1
ATOM 546 C CA . LYS A 1 78 ? -7.038 -0.129 5.344 1.00 97.19 78 LYS A CA 1
ATOM 547 C C . LYS A 1 78 ? -7.196 -1.189 6.427 1.00 97.19 78 LYS A C 1
ATOM 549 O O . LYS A 1 78 ? -8.148 -1.082 7.198 1.00 97.19 78 LYS A O 1
ATOM 554 N N . VAL A 1 79 ? -6.304 -2.178 6.459 1.00 96.50 79 VAL A N 1
ATOM 555 C CA . VAL A 1 79 ? -6.282 -3.228 7.485 1.00 96.50 79 VAL A CA 1
ATOM 556 C C . VAL A 1 79 ? -5.964 -2.611 8.843 1.00 96.50 79 VAL A C 1
ATOM 558 O O . VAL A 1 79 ? -6.792 -2.709 9.741 1.00 96.50 79 VAL A O 1
ATOM 561 N N . GLU A 1 80 ? -4.884 -1.839 8.947 1.00 94.81 80 GLU A N 1
ATOM 562 C CA . GLU A 1 80 ? -4.486 -1.159 10.186 1.00 94.81 80 GLU A CA 1
ATOM 563 C C . GLU A 1 80 ? -5.605 -0.248 10.715 1.00 94.81 80 GLU A C 1
ATOM 565 O O . GLU A 1 80 ? -5.959 -0.269 11.891 1.00 94.81 80 GLU A O 1
ATOM 570 N N . LYS A 1 81 ? -6.260 0.517 9.832 1.00 96.62 81 LYS A N 1
ATOM 571 C CA . LYS A 1 81 ? -7.401 1.358 10.221 1.00 96.62 81 LYS A CA 1
ATOM 572 C C . LYS A 1 81 ? -8.605 0.544 10.703 1.00 96.62 81 LYS A C 1
ATOM 574 O O . LYS A 1 81 ? -9.401 1.055 11.496 1.00 96.62 81 LYS A O 1
ATOM 579 N N . ALA A 1 82 ? -8.816 -0.655 10.167 1.00 96.75 82 ALA A N 1
ATOM 580 C CA . ALA A 1 82 ? -9.889 -1.535 10.611 1.00 96.75 82 ALA A CA 1
ATOM 581 C C . ALA A 1 82 ? -9.567 -2.128 11.987 1.00 96.75 82 ALA A C 1
ATOM 583 O O . ALA A 1 82 ? -10.417 -2.044 12.871 1.00 96.75 82 ALA A O 1
ATOM 584 N N . GLU A 1 83 ? -8.345 -2.619 12.181 1.00 94.50 83 GLU A N 1
ATOM 585 C CA . GLU A 1 83 ? -7.836 -3.141 13.456 1.00 94.50 83 GLU A CA 1
ATOM 586 C C . GLU A 1 83 ? -7.899 -2.070 14.550 1.00 94.50 83 GLU A C 1
ATOM 588 O O . GLU A 1 83 ? -8.598 -2.245 15.544 1.00 94.50 83 GLU A O 1
ATOM 593 N N . ALA A 1 84 ? -7.361 -0.874 14.295 1.00 96.00 84 ALA A N 1
ATOM 594 C CA . ALA A 1 84 ? -7.420 0.237 15.244 1.00 96.00 84 ALA A CA 1
ATOM 595 C C . ALA A 1 84 ? -8.861 0.631 15.624 1.00 96.00 84 ALA A C 1
ATOM 597 O O . ALA A 1 84 ? -9.129 1.061 16.746 1.00 96.00 84 ALA A O 1
ATOM 598 N N . LYS A 1 85 ? -9.829 0.497 14.704 1.00 96.56 85 LYS A N 1
ATOM 599 C CA . LYS A 1 85 ? -11.250 0.728 15.016 1.00 96.56 85 LYS A CA 1
ATOM 600 C C . LYS A 1 85 ? -11.845 -0.366 15.896 1.00 96.56 85 LYS A C 1
ATOM 602 O O . LYS A 1 85 ? -12.770 -0.058 16.650 1.00 96.56 85 LYS A O 1
ATOM 607 N N . VAL A 1 86 ? -11.403 -1.612 15.748 1.00 96.50 86 VAL A N 1
ATOM 608 C CA . VAL A 1 86 ? -11.827 -2.726 16.603 1.00 96.50 86 VAL A CA 1
ATOM 609 C C . VAL A 1 86 ? -11.304 -2.486 18.015 1.00 96.50 86 VAL A C 1
ATOM 611 O O . VAL A 1 86 ? -12.126 -2.339 18.918 1.00 96.50 86 VAL A O 1
ATOM 614 N N . ASP A 1 87 ? -10.002 -2.252 18.174 1.00 93.50 87 ASP A N 1
ATOM 615 C CA . ASP A 1 87 ? -9.370 -1.982 19.473 1.00 93.50 87 ASP A CA 1
ATOM 616 C C . ASP A 1 87 ? -10.040 -0.809 20.200 1.00 93.50 87 ASP A C 1
ATOM 618 O O . ASP A 1 87 ? -10.367 -0.853 21.385 1.00 93.50 87 ASP A O 1
ATOM 622 N N . MET A 1 88 ? -10.319 0.263 19.460 1.00 94.56 88 MET A N 1
ATOM 623 C CA . MET A 1 88 ? -10.959 1.466 19.982 1.00 94.56 88 MET A CA 1
ATOM 624 C C . MET A 1 88 ? -12.403 1.195 20.454 1.00 94.56 88 MET A C 1
ATOM 626 O O . MET A 1 88 ? -12.856 1.759 21.457 1.00 94.56 88 MET A O 1
ATOM 630 N N . LYS A 1 89 ? -13.142 0.305 19.779 1.00 96.38 89 LYS A N 1
ATOM 631 C CA . LYS A 1 89 ? -14.473 -0.133 20.229 1.00 96.38 89 LYS A CA 1
ATOM 632 C C . LYS A 1 89 ? -14.393 -1.037 21.454 1.00 96.38 89 LYS A C 1
ATOM 634 O O . LYS A 1 89 ? -15.216 -0.863 22.352 1.00 96.38 89 LYS A O 1
ATOM 639 N N . GLU A 1 90 ? -13.431 -1.950 21.504 1.00 94.31 90 GLU A N 1
ATOM 640 C CA . GLU A 1 90 ? -13.210 -2.837 22.650 1.00 94.31 90 GLU A CA 1
ATOM 641 C C . GLU A 1 90 ? -12.879 -2.032 23.906 1.00 94.31 90 GLU A C 1
ATOM 643 O O . GLU A 1 90 ? -13.571 -2.158 24.915 1.00 94.31 90 GLU A O 1
ATOM 648 N N . GLN A 1 91 ? -11.952 -1.076 23.811 1.00 92.94 91 GLN A N 1
ATOM 649 C CA . GLN A 1 91 ? -11.631 -0.168 24.916 1.00 92.94 91 GLN A CA 1
ATOM 650 C C . GLN A 1 91 ? -12.859 0.612 25.405 1.00 92.94 91 GLN A C 1
ATOM 652 O O . GLN A 1 91 ? -13.070 0.757 26.612 1.00 92.94 91 GLN A O 1
ATOM 657 N N . LYS A 1 92 ? -13.715 1.094 24.491 1.00 95.44 92 LYS A N 1
ATOM 658 C CA . LYS A 1 92 ? -14.978 1.747 24.876 1.00 95.44 92 LYS A CA 1
ATOM 659 C C . LYS A 1 92 ? -15.947 0.790 25.560 1.00 95.44 92 LYS A C 1
ATOM 661 O O . LYS A 1 92 ? -16.606 1.196 26.517 1.00 95.44 92 LYS A O 1
ATOM 666 N N . ALA A 1 9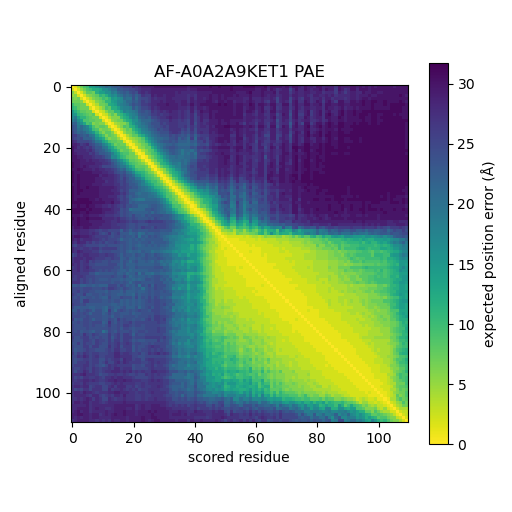3 ? -16.071 -0.438 25.066 1.00 94.56 93 ALA A N 1
ATOM 667 C CA . ALA A 1 93 ? -16.947 -1.443 25.652 1.00 94.56 93 ALA A CA 1
ATOM 668 C C . ALA A 1 93 ? -16.481 -1.815 27.066 1.00 94.56 93 ALA A C 1
ATOM 670 O O . ALA A 1 93 ? -17.289 -1.808 27.992 1.00 94.56 93 ALA A O 1
ATOM 671 N N . GLU A 1 94 ? -15.179 -2.028 27.260 1.00 92.00 94 GLU A N 1
ATOM 672 C CA . GLU A 1 94 ? -14.589 -2.274 28.574 1.00 92.00 94 GLU A CA 1
ATOM 673 C C . GLU A 1 94 ? -14.772 -1.096 29.529 1.00 92.00 94 GLU A C 1
ATOM 675 O O . GLU A 1 94 ? -15.152 -1.286 30.684 1.00 92.00 94 GLU A O 1
ATOM 680 N N . ALA A 1 95 ? -14.515 0.131 29.068 1.00 92.56 95 ALA A N 1
ATOM 681 C CA . ALA A 1 95 ? -14.702 1.330 29.878 1.00 92.56 95 ALA A CA 1
ATOM 682 C C . ALA A 1 95 ? -16.169 1.493 30.295 1.00 92.56 95 ALA A C 1
ATOM 684 O O . ALA A 1 95 ? -16.458 1.793 31.455 1.00 92.56 95 ALA A O 1
ATOM 685 N N . LYS A 1 96 ? -17.105 1.233 29.373 1.00 93.31 96 LYS A N 1
ATOM 686 C CA . LYS A 1 96 ? -18.536 1.238 29.673 1.00 93.31 96 LYS A CA 1
ATOM 687 C C . LYS A 1 96 ? -18.897 0.154 30.687 1.00 93.31 96 LYS A C 1
ATOM 689 O O . LYS A 1 96 ? -19.577 0.464 31.654 1.00 93.31 96 LYS A O 1
ATOM 694 N N . ALA A 1 97 ? -18.405 -1.072 30.521 1.00 91.81 97 ALA A N 1
ATOM 695 C CA . ALA A 1 97 ? -18.664 -2.162 31.460 1.00 91.81 97 ALA A CA 1
ATOM 696 C C . ALA A 1 97 ? -18.122 -1.851 32.867 1.00 91.81 97 ALA A C 1
ATOM 698 O O . ALA A 1 97 ? -18.811 -2.084 33.858 1.00 91.81 97 ALA A O 1
ATOM 699 N N . LYS A 1 98 ? -16.919 -1.265 32.962 1.00 91.25 98 LYS A N 1
ATOM 700 C CA . LYS A 1 98 ? -16.330 -0.798 34.230 1.00 91.25 98 LYS A CA 1
ATOM 701 C C . LYS A 1 98 ? -17.201 0.277 34.883 1.00 91.25 98 LYS A C 1
ATOM 703 O O . LYS A 1 98 ? -17.493 0.181 36.071 1.00 91.25 98 LYS A O 1
ATOM 708 N N . ARG A 1 99 ? -17.660 1.261 34.103 1.00 92.06 99 ARG A N 1
ATOM 709 C CA . ARG A 1 99 ? -18.558 2.322 34.580 1.00 92.06 99 ARG A CA 1
ATOM 710 C C . ARG A 1 99 ? -19.902 1.765 35.049 1.00 92.06 99 ARG A C 1
ATOM 712 O O . ARG A 1 99 ? -20.351 2.110 36.133 1.00 92.06 99 ARG A O 1
ATOM 719 N N . ASP A 1 100 ? -20.533 0.907 34.256 1.00 90.56 100 ASP A N 1
ATOM 720 C CA . ASP A 1 100 ? -21.842 0.337 34.578 1.00 90.56 100 ASP A CA 1
ATOM 721 C C . ASP A 1 100 ? -21.749 -0.550 35.836 1.00 90.56 100 ASP A C 1
ATOM 723 O O . ASP A 1 100 ? -22.632 -0.503 36.690 1.00 90.56 100 ASP A O 1
ATOM 727 N N . LYS A 1 101 ? -20.635 -1.276 36.023 1.00 88.38 101 LYS A N 1
ATOM 728 C CA . LYS A 1 101 ? -20.366 -2.035 37.253 1.00 88.38 101 LYS A CA 1
ATOM 729 C C . LYS A 1 101 ? -20.162 -1.138 38.475 1.00 88.38 101 LYS A C 1
ATOM 731 O O . LYS A 1 101 ? -20.680 -1.468 39.536 1.00 88.38 101 LYS A O 1
ATOM 736 N N . ALA A 1 102 ? -19.455 -0.015 38.335 1.00 87.69 102 ALA A N 1
ATOM 737 C CA . ALA A 1 102 ? -19.302 0.959 39.417 1.00 87.69 102 ALA A CA 1
ATOM 738 C C . ALA A 1 102 ? -20.659 1.557 39.827 1.00 87.69 102 ALA A C 1
ATOM 740 O O . ALA A 1 102 ? -21.022 1.504 40.997 1.00 87.69 102 ALA A O 1
ATOM 741 N N . MET A 1 103 ? -21.460 2.001 38.854 1.00 83.75 103 MET A N 1
ATOM 742 C CA . MET A 1 103 ? -22.788 2.571 39.111 1.00 83.75 103 MET A CA 1
ATOM 743 C C . MET A 1 103 ? -23.760 1.554 39.725 1.00 83.75 103 MET A C 1
ATOM 745 O O . MET A 1 103 ? -24.563 1.915 40.578 1.00 83.75 103 MET A O 1
ATOM 749 N N . SER A 1 104 ? -23.692 0.281 39.319 1.00 80.06 104 SER A N 1
ATOM 750 C CA . SER A 1 104 ? -24.507 -0.780 39.922 1.00 80.06 104 SER A CA 1
ATOM 751 C C . SER A 1 104 ? -24.086 -1.108 41.356 1.00 80.06 104 SER A C 1
ATOM 753 O O . SER A 1 104 ? -24.944 -1.478 42.149 1.00 80.06 104 SER A O 1
ATOM 755 N N . ASN A 1 105 ? -22.797 -1.009 41.693 1.00 72.62 105 ASN A N 1
ATOM 756 C CA . ASN A 1 105 ? -22.324 -1.218 43.065 1.00 72.62 105 ASN A CA 1
ATOM 757 C C . ASN A 1 105 ? -22.710 -0.046 43.981 1.00 72.62 105 ASN A C 1
ATOM 759 O O . ASN A 1 105 ? -23.115 -0.273 45.122 1.00 72.62 105 ASN A O 1
ATOM 763 N N . ASP A 1 106 ? -22.630 1.186 43.475 1.00 66.38 106 ASP A N 1
ATOM 764 C CA . ASP A 1 106 ? -23.043 2.383 44.214 1.00 66.38 106 ASP A CA 1
ATOM 765 C C . ASP A 1 106 ? -24.563 2.419 44.439 1.00 66.38 106 ASP A C 1
ATOM 767 O O . ASP A 1 106 ? -25.011 2.763 45.529 1.00 66.38 106 ASP A O 1
ATOM 771 N N . ALA A 1 107 ? -25.366 1.993 43.457 1.00 64.12 107 ALA A N 1
ATOM 772 C CA . ALA A 1 107 ? -26.827 1.938 43.577 1.00 64.12 107 ALA A CA 1
ATOM 773 C C . ALA A 1 107 ? -27.346 0.866 44.556 1.00 64.12 107 ALA A C 1
ATOM 775 O O . ALA A 1 107 ? -28.479 0.963 45.009 1.00 64.12 107 ALA A O 1
ATOM 776 N N . VAL A 1 108 ? -26.547 -0.160 44.867 1.00 59.06 108 VAL A N 1
ATOM 777 C CA . VAL A 1 108 ? -26.889 -1.214 45.847 1.00 59.06 108 VAL A CA 1
ATOM 778 C C . VAL A 1 108 ? -26.424 -0.847 47.266 1.00 59.06 108 VAL A C 1
ATOM 780 O O . VAL A 1 108 ? -26.837 -1.483 48.232 1.00 59.06 108 VAL A O 1
ATOM 783 N N . SER A 1 109 ? -25.578 0.179 47.406 1.00 55.50 109 SER A N 1
ATOM 784 C CA . SER A 1 109 ? -25.008 0.616 48.691 1.00 55.50 109 SER A CA 1
ATOM 785 C C . SER A 1 109 ? -25.713 1.840 49.304 1.00 55.50 109 SER A C 1
ATOM 787 O O . SER A 1 109 ? -25.247 2.342 50.328 1.00 55.50 109 SER A O 1
ATOM 789 N N . GLN A 1 110 ? -26.807 2.321 48.699 1.00 49.31 110 GLN A N 1
ATOM 790 C CA . GLN A 1 110 ? -27.719 3.332 49.261 1.00 49.31 110 GLN A CA 1
ATOM 791 C C . GLN A 1 110 ? -29.066 2.711 49.616 1.00 49.31 110 GLN A C 1
ATOM 793 O O . GLN A 1 110 ? -29.653 3.163 50.623 1.00 49.31 110 GLN A O 1
#

Radius of gyration: 29.06 Å; Cα contacts (8 Å, |Δi|>4): 5; chains: 1; bounding box: 48×28×87 Å

pLDDT: mean 72.17, std 23.12, range [32.38, 97.81]

Mean predicted aligned error: 18.37 Å